Protein AF-A0A962TGG0-F1 (afdb_monomer)

pLDDT: mean 94.09, std 6.63, range [60.78, 98.44]

Foldseek 3Di:
DPPVCVVDVVPPDLVVQLVLLVVLLCCCPVVVDDLVVSCVVSVHDSVVSVVSNVQCVVPNSVSSND

Mean predicted aligned error: 2.95 Å

Solvent-accessible surface area (backbone atoms only — not comparable to full-atom values): 3824 Å² total; per-residue (Å²): 131,68,74,60,43,81,81,35,65,88,65,47,53,53,73,60,45,27,50,51,46,49,54,50,42,44,39,36,75,74,66,66,43,56,60,61,59,49,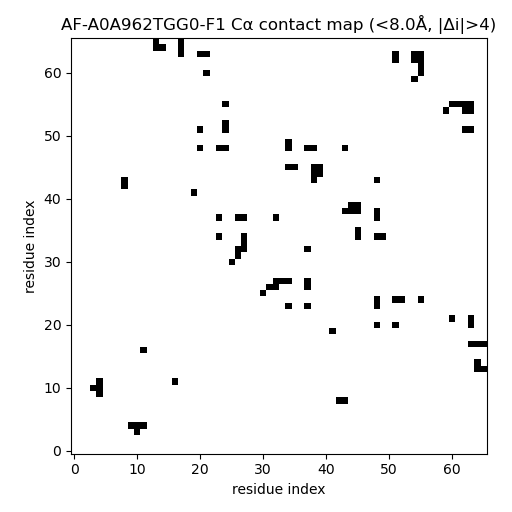15,64,73,69,70,44,62,49,66,59,48,53,50,51,45,53,38,32,75,74,64,34,77,70,57,38,73,103

Structure (mmCIF, N/CA/C/O backbone):
data_AF-A0A962TGG0-F1
#
_entry.id   AF-A0A962TGG0-F1
#
loop_
_atom_site.group_PDB
_atom_site.id
_atom_site.type_symbol
_atom_site.label_atom_id
_atom_site.label_alt_id
_atom_site.label_comp_id
_atom_site.label_asym_id
_atom_site.label_entity_id
_atom_site.label_seq_id
_atom_site.pdbx_PDB_ins_code
_atom_site.Cartn_x
_atom_site.Cartn_y
_atom_site.Cartn_z
_atom_site.occupancy
_atom_site.B_iso_or_equiv
_atom_site.auth_seq_id
_atom_site.auth_comp_id
_atom_site.auth_asym_id
_atom_site.auth_atom_id
_atom_site.pdbx_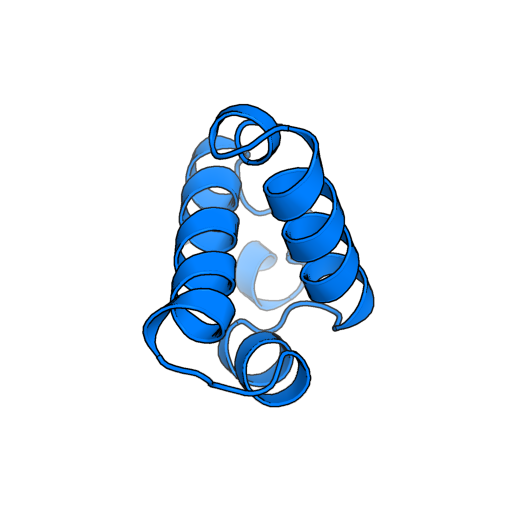PDB_model_num
ATOM 1 N N . MET A 1 1 ? 10.632 6.059 -16.139 1.00 60.78 1 MET A N 1
ATOM 2 C CA . MET A 1 1 ? 10.189 4.892 -15.350 1.00 60.78 1 MET A CA 1
ATOM 3 C C . MET A 1 1 ? 11.124 3.749 -15.694 1.00 60.78 1 MET A C 1
ATOM 5 O O . MET A 1 1 ? 11.338 3.521 -16.879 1.00 60.78 1 MET A O 1
ATOM 9 N N . ASN A 1 2 ? 11.767 3.128 -14.705 1.00 71.62 2 ASN A N 1
ATOM 10 C CA . ASN A 1 2 ? 12.674 2.019 -14.984 1.00 71.62 2 ASN A CA 1
ATOM 11 C C . ASN A 1 2 ? 11.826 0.802 -15.382 1.00 71.62 2 ASN A C 1
ATOM 13 O O . ASN A 1 2 ? 10.889 0.464 -14.658 1.00 71.62 2 ASN A O 1
ATOM 17 N N . ALA A 1 3 ? 12.091 0.200 -16.544 1.00 77.56 3 ALA A N 1
ATOM 18 C CA . ALA A 1 3 ? 11.230 -0.845 -17.109 1.00 77.56 3 ALA A CA 1
ATOM 19 C C . ALA A 1 3 ? 11.071 -2.047 -16.159 1.00 77.56 3 ALA A C 1
ATOM 21 O O . ALA A 1 3 ? 10.030 -2.693 -16.149 1.00 77.56 3 ALA A O 1
ATOM 22 N N . GLU A 1 4 ? 12.064 -2.292 -15.302 1.00 85.94 4 GLU A N 1
ATOM 23 C CA . GLU A 1 4 ? 12.049 -3.364 -14.304 1.00 85.94 4 GLU A CA 1
ATOM 24 C C . GLU A 1 4 ? 10.916 -3.232 -13.272 1.00 85.94 4 GLU A C 1
ATOM 26 O O . GLU A 1 4 ? 10.391 -4.247 -12.822 1.00 85.94 4 GLU A O 1
ATOM 31 N N . TRP A 1 5 ? 10.473 -2.013 -12.935 1.00 87.00 5 TRP A N 1
ATOM 32 C CA . TRP A 1 5 ? 9.393 -1.800 -11.955 1.00 87.00 5 TRP A CA 1
ATOM 33 C C . TRP A 1 5 ? 8.043 -2.322 -12.446 1.00 87.00 5 TRP A C 1
ATOM 35 O O . TRP A 1 5 ? 7.178 -2.634 -11.636 1.00 87.00 5 TRP A O 1
ATOM 45 N N . MET A 1 6 ? 7.859 -2.412 -13.768 1.00 84.44 6 MET A N 1
ATOM 46 C CA . MET A 1 6 ? 6.637 -2.959 -14.362 1.00 84.44 6 MET A CA 1
ATOM 47 C C . MET A 1 6 ? 6.525 -4.474 -14.184 1.00 84.44 6 MET A C 1
ATOM 49 O O . MET A 1 6 ? 5.428 -5.015 -14.295 1.00 84.44 6 MET A O 1
ATOM 53 N N . PHE A 1 7 ? 7.648 -5.154 -13.944 1.00 87.12 7 PHE A N 1
ATOM 54 C CA . PHE A 1 7 ? 7.709 -6.609 -13.829 1.00 87.12 7 PHE A CA 1
ATOM 55 C C . PHE A 1 7 ? 8.006 -7.075 -12.400 1.00 87.12 7 PHE A C 1
ATOM 57 O O . PHE A 1 7 ? 7.659 -8.200 -12.050 1.00 87.12 7 PHE A O 1
ATOM 64 N N . ASP A 1 8 ? 8.632 -6.230 -11.574 1.00 89.06 8 ASP A N 1
ATOM 65 C C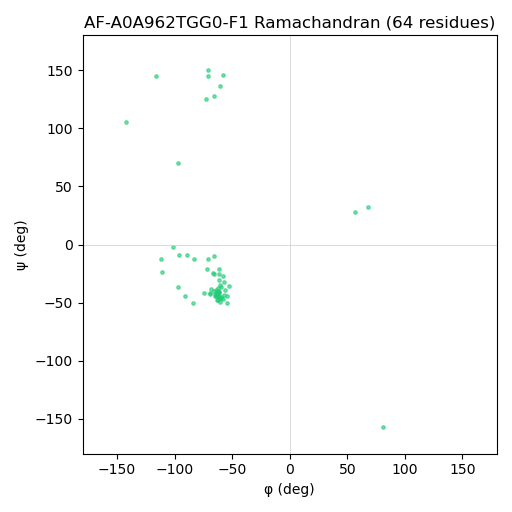A . ASP A 1 8 ? 8.961 -6.542 -10.185 1.00 89.06 8 ASP A CA 1
ATOM 66 C C . ASP A 1 8 ? 8.778 -5.322 -9.268 1.00 89.06 8 ASP A C 1
ATOM 68 O O . ASP A 1 8 ? 9.615 -4.415 -9.220 1.00 89.06 8 ASP A O 1
ATOM 72 N N . ALA A 1 9 ? 7.701 -5.333 -8.476 1.00 89.00 9 ALA A N 1
ATOM 73 C CA . ALA A 1 9 ? 7.386 -4.272 -7.520 1.00 89.00 9 ALA A CA 1
ATOM 74 C C . ALA A 1 9 ? 8.463 -4.088 -6.432 1.00 89.00 9 ALA A C 1
ATOM 76 O O . ALA A 1 9 ? 8.579 -3.004 -5.868 1.00 89.00 9 ALA A O 1
ATOM 77 N N . ARG A 1 10 ? 9.307 -5.097 -6.165 1.00 88.81 10 ARG A N 1
ATOM 78 C CA . ARG A 1 10 ? 10.424 -4.994 -5.202 1.00 88.81 10 ARG A CA 1
ATOM 79 C C . ARG A 1 10 ? 11.562 -4.107 -5.708 1.00 88.81 10 ARG A C 1
ATOM 81 O O . ARG A 1 10 ? 12.479 -3.799 -4.956 1.00 88.81 10 ARG A O 1
ATOM 88 N N . LYS A 1 11 ? 11.548 -3.747 -6.995 1.00 92.69 11 LYS A N 1
ATOM 89 C CA . LYS A 1 11 ? 12.511 -2.819 -7.604 1.00 92.69 11 LYS A CA 1
ATOM 90 C C . LYS A 1 11 ? 12.062 -1.364 -7.512 1.00 92.69 11 LYS A C 1
ATOM 92 O O . LYS A 1 11 ? 12.850 -0.482 -7.853 1.00 92.69 11 LYS A O 1
ATOM 97 N N . ILE A 1 12 ? 10.821 -1.117 -7.091 1.00 92.38 12 ILE A N 1
ATOM 98 C CA . ILE A 1 12 ? 10.297 0.228 -6.864 1.00 92.38 12 ILE A CA 1
ATOM 99 C C . ILE A 1 12 ? 11.077 0.850 -5.691 1.00 92.38 12 ILE A C 1
ATOM 101 O O . ILE A 1 12 ? 11.170 0.215 -4.645 1.00 92.38 12 ILE A O 1
ATOM 105 N N . PRO A 1 13 ? 11.636 2.064 -5.843 1.00 93.69 13 PRO A N 1
ATOM 106 C CA . PRO A 1 13 ? 12.348 2.761 -4.785 1.00 93.69 13 PRO A 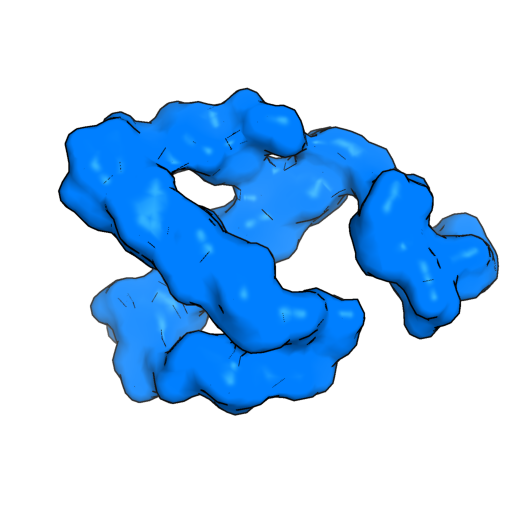CA 1
ATOM 107 C C . PRO A 1 13 ? 11.465 2.970 -3.566 1.00 93.69 13 PRO A C 1
ATOM 109 O O . PRO A 1 13 ? 10.276 3.260 -3.713 1.00 93.69 13 PRO A O 1
ATOM 112 N N . ASP A 1 14 ? 12.076 2.911 -2.388 1.00 93.00 14 ASP A N 1
ATOM 113 C CA . ASP A 1 14 ? 11.370 2.971 -1.106 1.00 93.00 14 ASP A CA 1
ATOM 114 C C . ASP A 1 14 ? 10.474 4.209 -1.001 1.00 93.00 14 ASP A C 1
ATOM 116 O O . ASP A 1 14 ? 9.297 4.092 -0.680 1.00 93.00 14 ASP A O 1
ATOM 120 N N . GLU A 1 15 ? 10.966 5.384 -1.407 1.00 93.69 15 GLU A N 1
ATOM 121 C CA . GLU A 1 15 ? 10.171 6.620 -1.415 1.00 93.69 15 GLU A CA 1
ATOM 122 C C . GLU A 1 15 ? 8.890 6.486 -2.257 1.00 93.69 15 GLU A C 1
ATOM 124 O O . GLU A 1 15 ? 7.806 6.878 -1.827 1.00 93.69 15 GLU A O 1
ATOM 129 N N . VAL A 1 16 ? 8.980 5.877 -3.444 1.00 94.38 16 VAL A N 1
ATOM 130 C CA . VAL A 1 16 ? 7.814 5.651 -4.311 1.00 94.38 16 VAL A CA 1
ATOM 131 C C . VAL A 1 16 ? 6.881 4.618 -3.684 1.00 94.38 16 VAL A C 1
ATOM 133 O O . VAL A 1 16 ? 5.663 4.808 -3.693 1.00 94.38 16 VAL A O 1
ATOM 136 N N . MET A 1 17 ? 7.429 3.549 -3.104 1.00 95.56 17 MET A N 1
ATOM 137 C CA . MET A 1 17 ? 6.637 2.535 -2.414 1.00 95.56 17 MET A CA 1
ATOM 138 C C . MET A 1 17 ? 5.877 3.144 -1.229 1.00 95.56 17 MET A C 1
ATOM 140 O O . MET A 1 17 ? 4.685 2.881 -1.091 1.00 95.56 17 MET A O 1
ATOM 144 N N . ASN A 1 18 ? 6.490 4.041 -0.454 1.00 96.38 18 ASN A N 1
ATOM 145 C CA . ASN A 1 18 ? 5.839 4.761 0.645 1.00 96.38 18 ASN A CA 1
ATOM 146 C C . ASN A 1 18 ? 4.590 5.527 0.172 1.00 96.38 18 ASN A C 1
ATOM 148 O O . ASN A 1 18 ? 3.561 5.537 0.856 1.00 96.38 18 ASN A O 1
ATOM 152 N N . TYR A 1 19 ? 4.634 6.140 -1.016 1.00 96.62 19 TYR A N 1
ATOM 153 C CA . TYR A 1 19 ? 3.453 6.765 -1.622 1.00 96.62 19 TYR A CA 1
ATOM 154 C C . TYR A 1 19 ? 2.407 5.736 -2.066 1.00 96.62 19 TYR A C 1
ATOM 156 O O . TYR A 1 19 ? 1.214 5.938 -1.825 1.00 96.62 19 TYR A O 1
ATOM 164 N N . LEU A 1 20 ? 2.824 4.623 -2.678 1.00 96.75 20 LEU A N 1
ATOM 165 C CA . LEU A 1 20 ? 1.908 3.553 -3.091 1.00 96.75 20 LEU A CA 1
ATOM 166 C C . LEU A 1 20 ? 1.173 2.938 -1.894 1.00 96.75 20 LEU A C 1
ATOM 168 O O . LEU A 1 20 ? -0.040 2.737 -1.975 1.00 96.75 20 LEU A O 1
ATOM 172 N N . ARG A 1 21 ? 1.863 2.721 -0.766 1.00 97.75 21 ARG A N 1
ATOM 173 C CA . ARG A 1 21 ? 1.246 2.239 0.478 1.00 97.75 21 ARG A CA 1
ATOM 174 C C . ARG A 1 21 ? 0.137 3.178 0.952 1.00 97.75 21 ARG A C 1
ATOM 176 O O . ARG A 1 21 ? -0.973 2.727 1.226 1.00 97.75 21 ARG A O 1
ATOM 183 N N . ARG A 1 22 ? 0.394 4.490 0.966 1.00 97.69 22 ARG A N 1
ATOM 184 C CA . ARG A 1 22 ? -0.598 5.516 1.340 1.00 97.69 22 ARG A CA 1
ATOM 185 C C . ARG A 1 22 ? -1.796 5.546 0.404 1.00 97.69 22 ARG A C 1
ATOM 187 O O . ARG A 1 22 ? -2.933 5.607 0.865 1.00 97.69 22 ARG A O 1
ATOM 194 N N . ILE A 1 23 ? -1.559 5.482 -0.907 1.00 97.81 23 ILE A N 1
ATOM 195 C CA . ILE A 1 23 ? -2.636 5.422 -1.903 1.00 97.81 23 ILE A CA 1
ATOM 196 C C . ILE A 1 23 ? -3.504 4.183 -1.663 1.00 97.81 23 ILE A C 1
ATOM 198 O O . ILE A 1 23 ? -4.730 4.296 -1.667 1.00 97.81 23 ILE A O 1
ATOM 202 N N . ALA A 1 24 ? -2.881 3.027 -1.417 1.00 98.19 24 ALA A N 1
ATOM 203 C CA . ALA A 1 24 ? -3.586 1.776 -1.171 1.00 98.19 24 ALA A CA 1
ATOM 204 C C . ALA A 1 24 ? -4.437 1.835 0.105 1.00 98.19 24 ALA A C 1
ATOM 206 O O . ALA A 1 24 ? -5.621 1.504 0.071 1.00 98.19 24 ALA A O 1
ATOM 207 N N . VAL A 1 25 ? -3.862 2.314 1.211 1.00 98.19 25 VAL A N 1
ATOM 208 C CA . VAL A 1 25 ? -4.568 2.457 2.491 1.00 98.19 25 VAL A CA 1
ATOM 209 C C . VAL A 1 25 ? -5.755 3.407 2.358 1.00 98.19 25 VAL A C 1
ATOM 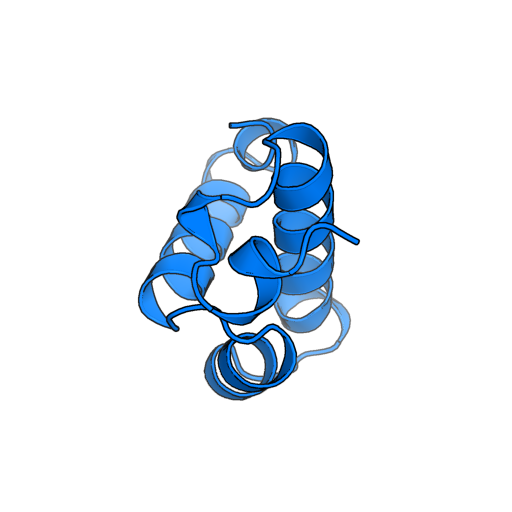211 O O . VAL A 1 25 ? -6.870 3.025 2.702 1.00 98.19 25 VAL A O 1
ATOM 214 N N . ARG A 1 26 ? -5.569 4.603 1.783 1.00 98.00 26 ARG A N 1
ATOM 215 C CA . ARG A 1 26 ? -6.672 5.563 1.590 1.00 98.00 26 ARG A CA 1
ATOM 216 C C . ARG A 1 26 ? -7.765 5.020 0.673 1.00 98.00 26 ARG A C 1
ATOM 218 O O . ARG A 1 26 ? -8.946 5.259 0.905 1.00 98.00 26 ARG A O 1
ATOM 225 N N . ALA A 1 27 ? -7.396 4.272 -0.367 1.00 98.44 27 ALA A N 1
ATOM 226 C CA . ALA A 1 27 ? -8.365 3.630 -1.250 1.00 98.44 27 ALA A CA 1
ATOM 227 C C . ALA A 1 27 ? -9.288 2.657 -0.492 1.00 98.44 27 ALA A C 1
ATOM 229 O O . ALA A 1 27 ? -10.479 2.595 -0.791 1.00 98.44 27 ALA A O 1
ATOM 230 N N . VAL A 1 28 ? -8.765 1.938 0.502 1.00 98.31 28 VAL A N 1
ATOM 231 C CA . VAL A 1 28 ? -9.551 0.992 1.305 1.00 98.31 28 VAL A CA 1
ATOM 232 C C . VAL A 1 28 ? -10.287 1.690 2.454 1.00 98.31 28 VAL A C 1
ATOM 234 O O . VAL A 1 28 ? -11.494 1.512 2.596 1.00 98.31 28 VAL A O 1
ATOM 237 N N . GLU A 1 29 ? -9.594 2.496 3.259 1.00 98.00 29 GLU A N 1
ATOM 238 C CA . GLU A 1 29 ? -10.152 3.101 4.479 1.00 98.00 29 GLU A CA 1
ATOM 239 C C . GLU A 1 29 ? -11.126 4.250 4.175 1.00 98.00 29 GLU A C 1
ATOM 241 O O . GLU A 1 29 ? -12.193 4.327 4.780 1.00 98.00 29 GLU A O 1
ATOM 246 N N . GLU A 1 30 ? -10.801 5.118 3.210 1.00 97.38 30 GLU A N 1
ATOM 247 C CA . GLU A 1 30 ? -11.599 6.320 2.916 1.00 97.38 30 GLU A CA 1
ATOM 248 C C . GLU A 1 30 ? -12.574 6.110 1.755 1.00 97.38 30 GLU A C 1
ATOM 250 O O . GLU A 1 30 ? -13.675 6.657 1.754 1.00 97.38 30 GLU A O 1
ATOM 255 N N . LYS A 1 31 ? -12.167 5.346 0.732 1.00 97.75 31 LYS A N 1
ATOM 256 C CA . LYS A 1 31 ? -12.975 5.130 -0.484 1.00 97.75 31 LYS A CA 1
ATOM 257 C C . LYS A 1 31 ? -13.693 3.782 -0.511 1.00 97.75 31 LYS A C 1
ATOM 259 O O . LYS A 1 31 ? -14.436 3.523 -1.454 1.00 97.75 31 LYS A O 1
ATOM 264 N N . HIS A 1 32 ? -13.488 2.946 0.508 1.00 97.62 32 HIS A N 1
ATOM 265 C CA . HIS A 1 32 ? -14.152 1.652 0.685 1.00 97.62 32 HIS A CA 1
ATOM 266 C C . HIS A 1 32 ? -13.974 0.672 -0.487 1.00 97.62 32 HIS A C 1
ATOM 268 O O . HIS A 1 32 ? -14.818 -0.198 -0.711 1.00 97.62 32 HIS A O 1
ATOM 274 N N . TYR A 1 33 ? -12.872 0.780 -1.235 1.00 98.44 33 TYR A N 1
ATOM 275 C CA . TYR A 1 33 ? -12.509 -0.243 -2.213 1.00 98.44 33 TYR A CA 1
ATOM 276 C C . TYR A 1 33 ? -12.042 -1.526 -1.518 1.00 98.44 33 TYR A C 1
ATOM 278 O O . TYR A 1 33 ? -11.467 -1.485 -0.430 1.00 98.44 33 TYR A O 1
ATOM 286 N N . SER A 1 34 ? -12.251 -2.680 -2.159 1.00 98.12 34 SER A N 1
ATOM 287 C CA . SER A 1 34 ? -11.721 -3.938 -1.634 1.00 98.12 34 SER A CA 1
ATOM 288 C C . SER A 1 34 ? -10.190 -4.005 -1.783 1.00 98.12 34 SER A C 1
ATOM 290 O O . SER A 1 34 ? -9.655 -3.534 -2.795 1.00 98.12 34 SER A O 1
ATOM 292 N N . PRO A 1 35 ? -9.465 -4.621 -0.828 1.00 98.31 35 PRO A N 1
ATOM 293 C CA . PRO A 1 35 ? -8.022 -4.835 -0.939 1.00 98.31 35 PRO A CA 1
ATOM 294 C C . PRO A 1 35 ? -7.608 -5.535 -2.241 1.00 98.31 35 PRO A C 1
ATOM 296 O O . PRO A 1 35 ? -6.581 -5.195 -2.821 1.00 98.31 35 PRO A O 1
ATOM 299 N N . GLU A 1 36 ? -8.419 -6.468 -2.746 1.00 98.19 36 GLU A N 1
ATOM 300 C CA . GLU A 1 36 ? -8.158 -7.201 -3.988 1.00 98.19 36 GLU A CA 1
ATOM 301 C C . GLU A 1 36 ? -8.243 -6.311 -5.230 1.00 98.19 36 GLU A C 1
ATOM 303 O O . GLU A 1 36 ? -7.447 -6.468 -6.157 1.00 98.19 36 GLU A O 1
ATOM 308 N N . LEU A 1 37 ? -9.192 -5.370 -5.268 1.00 98.31 37 LEU A N 1
ATOM 309 C CA . LEU A 1 37 ? -9.285 -4.410 -6.366 1.00 98.31 37 LEU A CA 1
ATOM 310 C C . LEU A 1 37 ? -8.047 -3.508 -6.391 1.00 98.31 37 LEU A C 1
ATOM 312 O O . LEU A 1 37 ? -7.465 -3.284 -7.450 1.00 98.31 37 LEU A O 1
ATOM 316 N N . VAL A 1 38 ? -7.629 -3.028 -5.220 1.00 98.25 38 VAL A N 1
ATOM 317 C CA . VAL A 1 38 ? -6.452 -2.165 -5.068 1.00 98.25 38 VAL A CA 1
ATOM 318 C C . VAL A 1 38 ? -5.168 -2.910 -5.442 1.00 98.25 38 VAL A C 1
ATOM 320 O O . VAL A 1 38 ? -4.356 -2.373 -6.193 1.00 98.25 38 VAL A O 1
ATOM 323 N N . ALA A 1 39 ? -5.016 -4.158 -4.993 1.00 97.44 39 ALA A N 1
ATOM 324 C CA . ALA A 1 39 ? -3.908 -5.041 -5.356 1.00 97.44 39 ALA A CA 1
ATOM 325 C C . ALA A 1 39 ? -3.781 -5.194 -6.881 1.00 97.44 39 ALA A C 1
ATOM 327 O O . ALA A 1 39 ? -2.719 -4.940 -7.450 1.00 97.44 39 ALA A O 1
ATOM 328 N N . ASN A 1 40 ? -4.891 -5.519 -7.553 1.00 96.75 40 ASN A N 1
ATOM 329 C CA . ASN A 1 40 ? -4.930 -5.660 -9.008 1.00 96.75 40 ASN A CA 1
ATOM 330 C C . ASN A 1 40 ? -4.610 -4.347 -9.735 1.00 96.75 40 ASN A C 1
ATOM 332 O O . ASN A 1 40 ? -3.872 -4.359 -10.715 1.00 96.75 40 ASN A O 1
ATOM 336 N N . PHE A 1 41 ? -5.142 -3.217 -9.260 1.00 94.88 41 PHE A N 1
ATOM 337 C CA . PHE A 1 41 ? -4.899 -1.909 -9.872 1.00 94.88 41 PHE A CA 1
ATOM 338 C C . PHE A 1 41 ? -3.436 -1.464 -9.751 1.00 94.88 41 PHE A C 1
ATOM 340 O O . PHE A 1 41 ? -2.884 -0.906 -10.697 1.00 94.88 41 PHE A O 1
ATOM 347 N N . LEU A 1 42 ? -2.803 -1.717 -8.602 1.00 93.62 42 LEU A N 1
ATOM 348 C CA . LEU A 1 42 ? -1.406 -1.354 -8.358 1.00 93.62 42 LEU A CA 1
ATOM 349 C C . LEU A 1 42 ? -0.406 -2.385 -8.905 1.00 93.62 42 LEU A C 1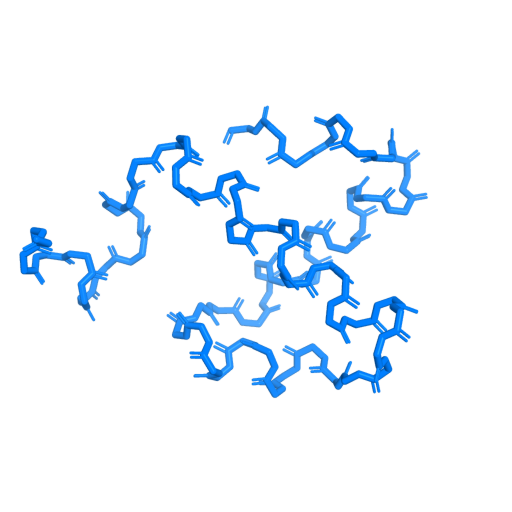
ATOM 351 O O . LEU A 1 42 ? 0.784 -2.086 -8.965 1.00 93.62 42 LEU A O 1
ATOM 355 N N . GLY A 1 43 ? -0.860 -3.582 -9.291 1.00 93.88 43 GLY A N 1
ATOM 356 C CA . GLY A 1 43 ? 0.022 -4.684 -9.684 1.00 93.88 43 GLY A CA 1
ATOM 357 C C . GLY A 1 43 ? 0.841 -5.235 -8.511 1.00 93.88 43 GLY A C 1
ATOM 358 O O . GLY A 1 43 ? 1.985 -5.6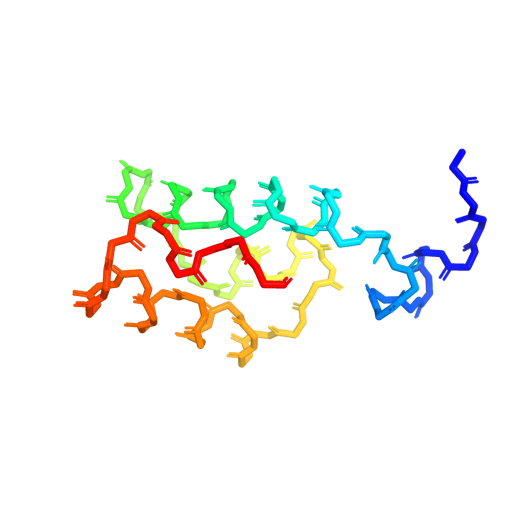45 -8.692 1.00 93.88 43 GLY A O 1
ATOM 359 N N . ILE A 1 44 ? 0.276 -5.204 -7.302 1.00 94.44 44 ILE A N 1
ATOM 360 C CA . ILE A 1 44 ? 0.933 -5.609 -6.052 1.00 94.44 44 ILE A CA 1
ATOM 361 C C . ILE A 1 44 ? 0.202 -6.816 -5.478 1.00 94.44 44 ILE A C 1
ATOM 363 O O . ILE A 1 44 ? -1.018 -6.923 -5.592 1.00 94.44 44 ILE A O 1
ATOM 367 N N . ASP A 1 45 ? 0.937 -7.734 -4.850 1.00 95.31 45 ASP A N 1
ATOM 368 C CA . ASP A 1 45 ? 0.319 -8.897 -4.225 1.00 95.31 45 ASP A CA 1
ATOM 369 C C . ASP A 1 45 ? -0.665 -8.479 -3.119 1.00 95.31 45 ASP A C 1
ATOM 371 O O . ASP A 1 45 ? -0.384 -7.614 -2.284 1.00 95.31 45 ASP A O 1
ATOM 375 N N . ARG A 1 46 ? -1.836 -9.124 -3.094 1.00 96.88 46 ARG A N 1
ATOM 376 C CA . ARG A 1 46 ? -2.891 -8.817 -2.119 1.00 96.88 46 ARG A CA 1
ATOM 377 C C . ARG A 1 46 ? -2.418 -8.951 -0.671 1.00 96.88 46 ARG A C 1
ATOM 379 O O . ARG A 1 46 ? -2.899 -8.213 0.181 1.00 96.88 46 ARG A O 1
ATOM 386 N N . THR A 1 47 ? -1.497 -9.874 -0.381 1.00 97.50 47 THR A N 1
ATOM 387 C CA . THR A 1 47 ? -0.964 -10.067 0.976 1.00 97.50 47 THR A CA 1
ATOM 388 C C . THR A 1 47 ? -0.206 -8.833 1.444 1.00 97.50 47 THR A C 1
ATOM 390 O O . THR A 1 47 ? -0.425 -8.392 2.567 1.00 97.50 47 THR A O 1
ATOM 393 N N . SER A 1 48 ? 0.551 -8.185 0.552 1.00 97.06 48 SER A N 1
ATOM 394 C CA . SER A 1 48 ? 1.211 -6.914 0.854 1.00 97.06 48 SER A CA 1
ATOM 395 C C . SER A 1 48 ? 0.199 -5.814 1.173 1.00 97.06 48 SER A C 1
ATOM 397 O O . SER A 1 48 ? 0.400 -5.069 2.126 1.00 97.06 48 SER A O 1
ATOM 399 N N . ILE A 1 49 ? -0.926 -5.745 0.448 1.00 98.06 49 ILE A N 1
ATOM 400 C CA . ILE A 1 49 ? -1.996 -4.781 0.761 1.00 98.06 49 ILE A CA 1
ATOM 401 C C . ILE A 1 49 ? -2.564 -5.027 2.165 1.00 98.06 49 ILE A C 1
ATOM 403 O O . ILE A 1 49 ? -2.712 -4.083 2.941 1.00 98.06 49 ILE A O 1
ATOM 407 N N . TYR A 1 50 ? -2.854 -6.282 2.523 1.00 98.19 50 TYR A N 1
ATOM 408 C CA . TYR A 1 50 ? -3.327 -6.619 3.870 1.00 98.19 50 TYR A CA 1
ATOM 409 C C . TYR A 1 50 ? -2.306 -6.284 4.958 1.00 98.19 50 TYR A C 1
ATOM 411 O O . TYR A 1 50 ? -2.695 -5.762 6.005 1.00 98.19 50 TYR A O 1
ATOM 419 N N . ASP A 1 51 ? -1.022 -6.539 4.715 1.00 97.88 51 ASP A N 1
ATOM 420 C CA . ASP A 1 51 ? 0.045 -6.210 5.657 1.00 97.88 51 ASP A CA 1
ATOM 421 C C . ASP A 1 51 ? 0.143 -4.698 5.882 1.00 97.88 51 ASP A C 1
ATOM 423 O O . ASP A 1 51 ? 0.223 -4.246 7.025 1.00 97.88 51 ASP A O 1
ATOM 427 N N . TRP A 1 52 ? 0.047 -3.896 4.818 1.00 97.62 52 TRP A N 1
ATOM 428 C CA . TRP A 1 52 ? 0.049 -2.435 4.930 1.00 97.62 52 TRP A CA 1
ATOM 429 C C . TRP A 1 52 ? -1.156 -1.920 5.712 1.00 97.62 52 TRP A C 1
ATOM 431 O O . TRP A 1 52 ? -0.993 -1.088 6.601 1.00 97.62 52 TRP A O 1
ATOM 441 N N . LEU A 1 53 ? -2.353 -2.447 5.438 1.00 98.31 53 LEU A N 1
ATOM 442 C CA . LEU A 1 53 ? -3.565 -2.092 6.182 1.00 98.31 53 LEU A CA 1
ATOM 443 C C . LEU A 1 53 ? -3.447 -2.465 7.659 1.00 98.31 53 LEU A C 1
ATOM 445 O O . LEU A 1 53 ? -3.825 -1.685 8.530 1.00 98.31 53 LEU A O 1
ATOM 449 N N . ARG A 1 54 ? -2.914 -3.654 7.958 1.00 98.06 54 ARG A N 1
ATOM 450 C CA . ARG A 1 54 ? -2.700 -4.109 9.333 1.00 98.06 54 ARG A CA 1
ATOM 451 C C . ARG A 1 54 ? -1.726 -3.192 10.071 1.00 98.06 54 ARG A C 1
ATOM 453 O O . ARG A 1 54 ? -2.033 -2.776 11.186 1.00 98.06 54 ARG A O 1
ATOM 460 N N . ASN A 1 55 ? -0.594 -2.868 9.453 1.00 97.50 55 ASN A N 1
ATOM 461 C CA . ASN A 1 55 ? 0.414 -1.990 10.043 1.00 97.50 55 ASN A CA 1
ATOM 462 C C . ASN A 1 55 ? -0.134 -0.572 10.241 1.00 97.50 55 ASN A C 1
ATOM 464 O O . ASN A 1 55 ? 0.030 -0.009 11.320 1.00 97.50 55 ASN A O 1
ATOM 468 N N . TYR A 1 56 ? -0.863 -0.034 9.260 1.00 97.81 56 TYR A N 1
ATOM 469 C CA . TYR A 1 56 ? -1.525 1.266 9.369 1.00 97.81 56 TYR A CA 1
ATOM 470 C C . TYR A 1 56 ? -2.542 1.313 10.512 1.00 97.81 56 TYR A C 1
ATOM 472 O O . TYR A 1 56 ? -2.537 2.239 11.314 1.00 97.81 56 TYR A O 1
ATOM 480 N N . ARG A 1 57 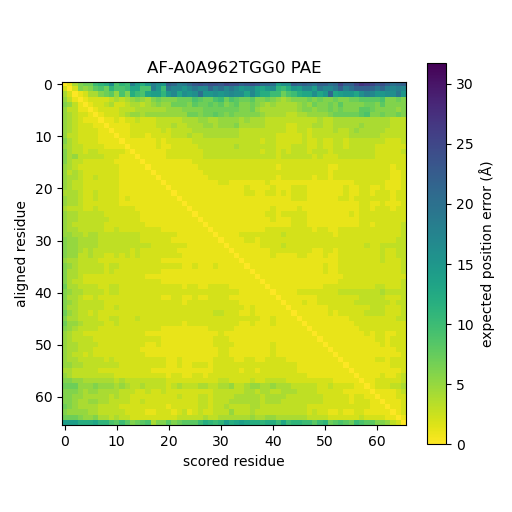? -3.399 0.297 10.643 1.00 97.06 57 ARG A N 1
ATOM 481 C CA . ARG A 1 57 ? -4.407 0.251 11.717 1.00 97.06 57 ARG A CA 1
ATOM 482 C C . ARG A 1 57 ? -3.789 0.130 13.110 1.00 97.06 57 ARG A C 1
ATOM 484 O O . ARG A 1 57 ? -4.434 0.506 14.083 1.00 97.06 57 ARG A O 1
ATOM 491 N N . TYR A 1 58 ? -2.579 -0.420 13.212 1.00 97.12 58 TYR A N 1
ATOM 492 C CA . TYR A 1 58 ? -1.884 -0.605 14.485 1.00 97.12 58 TYR A CA 1
ATOM 493 C C . TYR A 1 58 ? -0.994 0.589 14.865 1.00 97.12 58 TYR A C 1
ATOM 495 O O . TYR A 1 58 ? -1.028 1.028 16.011 1.00 97.12 58 TYR A O 1
ATOM 503 N N . THR A 1 59 ? -0.220 1.122 13.916 1.00 96.44 59 THR A N 1
ATOM 504 C CA . THR A 1 59 ? 0.817 2.145 14.160 1.00 96.44 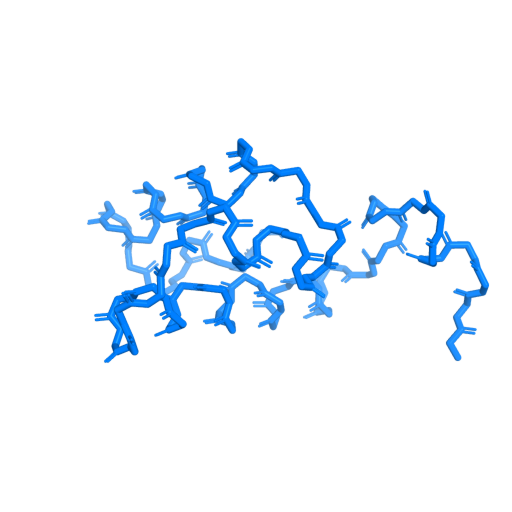59 THR A CA 1
ATOM 505 C C . THR A 1 59 ? 0.472 3.510 13.551 1.00 96.44 59 THR A C 1
ATOM 507 O O . THR A 1 59 ? 1.101 4.511 13.876 1.00 96.44 59 THR A O 1
ATOM 510 N N . GLY A 1 60 ? -0.537 3.592 12.686 1.00 95.38 60 GLY A N 1
ATOM 511 C CA . GLY A 1 60 ? -0.888 4.809 11.956 1.00 95.38 60 GLY A CA 1
ATOM 512 C C . GLY A 1 60 ? -0.006 5.049 10.728 1.00 95.38 60 GLY A C 1
ATOM 513 O O . GLY A 1 60 ? 0.572 4.127 10.156 1.00 95.38 60 GLY A O 1
ATOM 514 N N . GLU A 1 61 ? 0.077 6.309 10.302 1.00 93.75 61 GLU A N 1
ATOM 515 C CA . GLU A 1 61 ? 0.726 6.727 9.049 1.00 93.75 61 GLU A CA 1
ATOM 516 C C . GLU A 1 61 ? 2.222 6.367 8.982 1.00 93.75 61 GLU A C 1
ATOM 518 O O . GLU A 1 61 ? 2.720 6.007 7.917 1.00 93.75 61 GLU A O 1
ATOM 523 N N . GLU A 1 62 ? 2.928 6.413 10.115 1.00 94.62 62 GLU A N 1
ATOM 524 C CA . GLU A 1 62 ? 4.373 6.144 10.199 1.00 94.62 62 GLU A CA 1
ATOM 525 C C . GLU A 1 62 ? 4.733 4.714 9.771 1.00 94.62 62 GLU A C 1
ATOM 527 O O . GLU A 1 62 ? 5.826 4.466 9.270 1.00 94.62 62 GLU A O 1
ATOM 532 N N . ALA A 1 63 ? 3.794 3.768 9.887 1.00 94.31 63 ALA A N 1
ATOM 533 C CA . ALA A 1 63 ? 3.992 2.384 9.455 1.00 94.31 63 ALA A CA 1
ATOM 534 C C . ALA A 1 63 ? 4.157 2.226 7.932 1.00 94.31 63 ALA A C 1
ATOM 536 O O . ALA A 1 63 ? 4.446 1.124 7.463 1.00 94.31 63 ALA A O 1
ATOM 537 N N . LEU A 1 64 ? 3.908 3.285 7.156 1.00 94.81 64 LEU A N 1
ATOM 538 C CA . LEU A 1 64 ? 3.950 3.260 5.696 1.00 94.81 64 LEU A CA 1
ATOM 539 C C . LEU A 1 64 ? 5.291 3.742 5.122 1.00 94.81 64 LEU A C 1
ATOM 541 O O . LEU A 1 64 ? 5.512 3.565 3.921 1.00 94.81 64 LEU A O 1
ATOM 545 N N . ASP A 1 65 ? 6.176 4.288 5.962 1.00 93.19 65 ASP A N 1
ATOM 546 C CA . ASP A 1 65 ? 7.535 4.717 5.612 1.00 93.19 65 ASP A CA 1
ATOM 547 C C . ASP A 1 65 ? 8.568 3.636 5.962 1.00 93.19 65 ASP A C 1
ATOM 549 O O . ASP A 1 65 ? 9.351 3.778 6.901 1.00 93.19 65 ASP A O 1
ATOM 553 N N . THR A 1 66 ? 8.544 2.531 5.213 1.00 80.94 66 THR A N 1
ATOM 554 C CA . THR A 1 66 ? 9.450 1.380 5.393 1.00 80.94 66 THR A CA 1
ATOM 555 C C . THR A 1 66 ? 10.284 1.112 4.162 1.00 80.94 66 THR A C 1
ATOM 557 O O . THR A 1 66 ? 9.656 1.091 3.069 1.00 80.94 66 THR A O 1
#

Sequence (66 aa):
MNAEWMFDARKIPDEVMNYLRRIAVRAVEEKHYSPELVANFLGIDRTSIYDWLRNYRYTGEEALDT

Radius of gyration: 11.46 Å; Cα contacts (8 Å, |Δi|>4): 56; chains: 1; bounding box: 27×17×32 Å

Nearest PDB structures (foldseek):
  7bhy-assembly1_A  TM=8.426E-01  e=9.110E-02  Bacillus subtilis subsp. subtilis str. 168
  3hug-assembly6_K  TM=7.135E-01  e=7.113E-01  Mycobacterium tuberculosis H37Rv
  6kon-assembly1_F  TM=6.006E-01  e=3.021E-01  Mycobacterium tuberculosis H37Rv
  3hug-assembly1_C  TM=5.689E-01  e=3.585E-01  Mycobacterium tuberculosis H37Rv
  3vfz-assembly3_B  TM=7.699E-01  e=1.773E+00  Mycobacterium tuberculosis

Secondary structure (DSSP, 8-state):
--GGGGT-GGGS-HHHHHHHHHHHHHHHHTT---HHHHHHHHT--HHHHHHHHHHHHHH-GGGG--